Protein AF-A0A2S6AZU2-F1 (afdb_monomer)

pLDDT: mean 93.19, std 5.62, range [65.06, 98.44]

Sequence (78 aa):
IADYDGAISDYLSAIDFDASIGQPAPKRSLFPAQSNGRFVKVQDLRYGENPHQQAAFYRDLYPAPGSLVSAKQLQGKE

Structure (mmCIF, N/CA/C/O backbone):
data_AF-A0A2S6AZU2-F1
#
_entry.id   AF-A0A2S6AZU2-F1
#
loop_
_atom_site.group_PDB
_atom_site.id
_atom_site.type_symbol
_atom_site.label_atom_id
_atom_site.label_alt_id
_atom_site.label_comp_id
_atom_site.label_asym_id
_atom_site.label_entity_id
_atom_site.label_seq_id
_atom_site.pdbx_PDB_ins_code
_atom_site.Cartn_x
_atom_site.Cartn_y
_atom_site.Cartn_z
_atom_site.occupancy
_atom_site.B_iso_or_equiv
_atom_site.auth_seq_id
_atom_site.auth_comp_id
_atom_site.auth_asym_id
_atom_site.auth_atom_id
_atom_site.pdbx_PDB_model_num
ATOM 1 N N . ILE A 1 1 ? -12.350 -2.469 -12.146 1.00 65.06 1 ILE A N 1
ATOM 2 C CA . ILE A 1 1 ? -11.858 -1.604 -13.245 1.00 65.06 1 ILE A CA 1
ATOM 3 C C . ILE A 1 1 ? -10.546 -0.959 -12.805 1.00 65.06 1 ILE A C 1
ATOM 5 O O . ILE A 1 1 ? -9.518 -1.442 -13.248 1.00 65.06 1 ILE A O 1
ATOM 9 N N . ALA A 1 2 ? -10.544 -0.060 -11.809 1.00 87.00 2 ALA A N 1
ATOM 10 C CA . ALA A 1 2 ? -9.316 0.585 -11.311 1.00 87.00 2 ALA A CA 1
ATOM 11 C C . ALA A 1 2 ? -8.186 -0.380 -10.877 1.00 87.00 2 ALA A C 1
ATOM 13 O O . ALA A 1 2 ? -7.032 -0.155 -11.226 1.00 87.00 2 ALA A O 1
ATOM 14 N N . ASP A 1 3 ? -8.495 -1.482 -10.179 1.00 89.69 3 ASP A N 1
ATOM 15 C CA . ASP A 1 3 ? -7.452 -2.436 -9.758 1.00 89.69 3 ASP A CA 1
ATOM 16 C C . ASP A 1 3 ? -6.756 -3.128 -10.931 1.00 89.69 3 ASP A C 1
ATOM 18 O O . ASP A 1 3 ? -5.559 -3.395 -10.867 1.00 89.69 3 ASP A O 1
ATOM 22 N N . TYR A 1 4 ? -7.499 -3.425 -11.994 1.00 91.69 4 TYR A N 1
ATOM 23 C CA . TYR A 1 4 ? -6.957 -4.096 -13.169 1.00 91.69 4 TYR A CA 1
ATOM 24 C C . TYR A 1 4 ? -6.047 -3.148 -13.955 1.00 91.69 4 TYR A C 1
ATOM 26 O O . TYR A 1 4 ? -4.904 -3.495 -14.249 1.00 91.69 4 TYR A O 1
ATOM 34 N N . ASP A 1 5 ? -6.509 -1.918 -14.189 1.00 94.31 5 ASP A N 1
ATOM 35 C CA . ASP A 1 5 ? -5.732 -0.893 -14.890 1.00 94.31 5 ASP A CA 1
ATOM 36 C C . ASP A 1 5 ? -4.474 -0.503 -14.098 1.00 94.31 5 ASP A C 1
ATOM 38 O O . ASP A 1 5 ? -3.395 -0.365 -14.672 1.00 94.31 5 ASP A O 1
ATOM 42 N N . GLY A 1 6 ? -4.574 -0.428 -12.765 1.00 93.25 6 GLY A N 1
ATOM 43 C CA . GLY A 1 6 ? -3.422 -0.225 -11.885 1.00 93.25 6 GLY A CA 1
ATOM 44 C C . GLY A 1 6 ? -2.388 -1.347 -12.005 1.00 93.25 6 GLY A C 1
ATOM 45 O O . GLY A 1 6 ? -1.197 -1.069 -12.095 1.00 93.25 6 GLY A O 1
ATOM 46 N N . ALA A 1 7 ? -2.818 -2.613 -12.092 1.00 93.88 7 ALA A N 1
ATOM 47 C CA . ALA A 1 7 ? -1.900 -3.739 -12.291 1.00 93.88 7 ALA A CA 1
ATOM 48 C C . ALA A 1 7 ? -1.162 -3.663 -13.639 1.00 93.88 7 ALA A C 1
ATOM 50 O O . ALA A 1 7 ? 0.039 -3.933 -13.694 1.00 93.88 7 ALA A O 1
ATOM 51 N N . ILE A 1 8 ? -1.861 -3.273 -14.709 1.00 95.50 8 ILE A N 1
ATOM 52 C CA . ILE A 1 8 ? -1.253 -3.053 -16.029 1.00 95.50 8 ILE A CA 1
ATOM 53 C C . ILE A 1 8 ? -0.250 -1.898 -15.961 1.00 95.50 8 ILE A C 1
ATOM 55 O O . ILE A 1 8 ? 0.884 -2.040 -16.424 1.00 95.50 8 ILE A O 1
ATOM 59 N N . SER A 1 9 ? -0.641 -0.778 -15.349 1.00 96.50 9 SER A N 1
ATOM 60 C CA . SER A 1 9 ? 0.218 0.394 -15.186 1.00 96.50 9 SER A CA 1
ATOM 61 C C . SER A 1 9 ? 1.486 0.057 -14.405 1.00 96.50 9 SER A C 1
ATOM 63 O O . SER A 1 9 ? 2.568 0.448 -14.835 1.00 96.50 9 SER A O 1
ATOM 65 N N . ASP A 1 10 ? 1.384 -0.677 -13.296 1.00 95.56 10 ASP A N 1
ATOM 66 C CA . ASP A 1 10 ? 2.534 -1.069 -12.470 1.00 95.56 10 ASP A CA 1
ATOM 67 C C . ASP A 1 10 ? 3.490 -1.997 -13.238 1.00 95.56 10 ASP A C 1
ATOM 69 O O . ASP A 1 10 ? 4.712 -1.866 -13.137 1.00 95.56 10 ASP A O 1
ATOM 73 N N . TYR A 1 11 ? 2.947 -2.922 -14.039 1.00 95.69 11 TYR A N 1
ATOM 74 C CA . TYR A 1 11 ? 3.748 -3.815 -14.875 1.00 95.69 11 TYR A CA 1
ATOM 75 C C . TYR A 1 11 ? 4.533 -3.043 -15.939 1.00 95.69 11 TYR A C 1
ATOM 77 O O . TYR A 1 11 ? 5.757 -3.169 -16.004 1.00 95.69 11 TYR A O 1
ATOM 85 N N . LEU A 1 12 ? 3.847 -2.220 -16.740 1.00 97.12 12 LEU A N 1
ATOM 86 C CA . LEU A 1 12 ? 4.469 -1.459 -17.827 1.00 97.12 12 LEU A CA 1
ATOM 87 C C . LEU A 1 12 ? 5.445 -0.406 -17.298 1.00 97.12 12 LEU A C 1
ATOM 89 O O . LEU A 1 12 ? 6.509 -0.211 -17.876 1.00 97.12 12 LEU A O 1
ATOM 93 N N . SER A 1 13 ? 5.126 0.220 -16.164 1.00 97.62 13 SER A N 1
ATOM 94 C CA . SER A 1 13 ? 5.983 1.237 -15.543 1.00 97.62 13 SER A CA 1
ATOM 95 C C . SER A 1 13 ? 7.296 0.674 -15.008 1.00 97.62 13 SER A C 1
ATOM 97 O O . SER A 1 13 ? 8.233 1.436 -14.787 1.00 97.62 13 SER A O 1
ATOM 99 N N . ALA A 1 14 ? 7.379 -0.639 -14.783 1.00 97.56 14 ALA A N 1
ATOM 100 C CA . ALA A 1 14 ? 8.600 -1.299 -14.339 1.00 97.56 14 ALA A CA 1
ATOM 101 C C . ALA A 1 14 ? 9.539 -1.698 -15.492 1.00 97.56 14 ALA A C 1
ATOM 103 O O . ALA A 1 14 ? 10.633 -2.182 -15.207 1.00 97.56 14 ALA A O 1
ATOM 104 N N . ILE A 1 15 ? 9.127 -1.562 -16.758 1.00 97.88 15 ILE A N 1
ATOM 105 C CA . ILE A 1 15 ? 9.906 -1.992 -17.928 1.00 97.88 15 ILE A CA 1
ATOM 106 C C . ILE A 1 15 ? 10.779 -0.842 -18.441 1.00 97.88 15 ILE A C 1
ATOM 108 O O . ILE A 1 15 ? 10.302 0.268 -18.660 1.00 97.88 15 ILE A O 1
ATOM 112 N N . ASP A 1 16 ? 12.054 -1.138 -18.682 1.00 97.31 16 ASP A N 1
ATOM 113 C CA . ASP A 1 16 ? 12.959 -0.298 -19.466 1.00 97.31 16 ASP A CA 1
ATOM 114 C C . ASP A 1 16 ? 12.846 -0.718 -20.937 1.00 97.31 16 ASP A C 1
ATOM 116 O O . ASP A 1 16 ? 13.403 -1.742 -21.343 1.00 97.31 16 ASP A O 1
ATOM 120 N N . PHE A 1 17 ? 12.064 0.020 -21.727 1.00 95.56 17 PHE A N 1
ATOM 121 C CA . PHE A 1 17 ? 11.777 -0.358 -23.113 1.00 95.56 17 PHE A CA 1
ATOM 122 C C . PHE A 1 17 ? 13.017 -0.303 -24.007 1.00 95.56 17 PHE A C 1
ATOM 124 O O . PHE A 1 17 ? 13.209 -1.222 -24.803 1.00 95.56 17 PHE A O 1
ATOM 131 N N . ASP A 1 18 ? 13.884 0.696 -23.834 1.00 96.12 18 ASP A N 1
ATOM 132 C CA . ASP A 1 18 ? 15.095 0.855 -24.643 1.00 96.12 18 ASP A CA 1
ATOM 133 C C . ASP A 1 18 ? 16.079 -0.285 -24.375 1.00 96.12 18 ASP A C 1
ATOM 135 O O . ASP A 1 18 ? 16.579 -0.926 -25.303 1.00 96.12 18 ASP A O 1
ATOM 139 N N . ALA A 1 19 ? 16.298 -0.622 -23.101 1.00 95.75 19 ALA A N 1
ATOM 140 C CA . ALA A 1 19 ? 17.174 -1.730 -22.736 1.00 95.75 19 ALA A CA 1
ATOM 141 C C . ALA A 1 19 ? 16.550 -3.121 -22.971 1.00 95.75 19 ALA A C 1
ATOM 143 O O . ALA A 1 19 ? 17.245 -4.131 -22.828 1.00 95.75 19 ALA A O 1
ATOM 144 N N . SER A 1 20 ? 15.261 -3.187 -23.319 1.00 95.88 20 SER A N 1
ATOM 145 C CA . SER A 1 20 ? 14.559 -4.424 -23.689 1.00 95.88 20 SER A CA 1
ATOM 146 C C . SER A 1 20 ? 14.650 -4.752 -25.184 1.00 95.88 20 SER A C 1
ATOM 148 O O . SER A 1 20 ? 14.313 -5.870 -25.579 1.00 95.88 20 SER A O 1
ATOM 150 N N . ILE A 1 21 ? 15.103 -3.822 -26.032 1.00 96.50 21 ILE A N 1
ATOM 151 C CA . ILE A 1 21 ? 15.213 -4.050 -27.480 1.00 96.50 21 ILE A CA 1
ATOM 152 C C . ILE A 1 21 ? 16.196 -5.200 -27.755 1.00 96.50 21 ILE A C 1
ATOM 154 O O . ILE A 1 21 ? 17.340 -5.189 -27.304 1.00 96.50 21 ILE A O 1
ATOM 158 N N . GLY A 1 22 ? 15.747 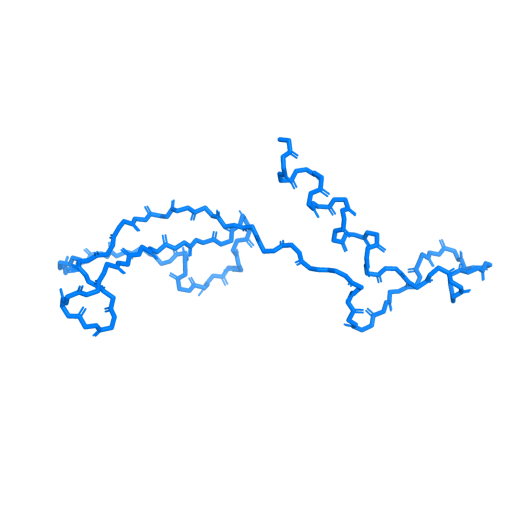-6.208 -28.510 1.00 94.06 22 GLY A N 1
ATOM 159 C CA . GLY A 1 22 ? 16.562 -7.373 -28.876 1.00 94.06 22 GLY A CA 1
ATOM 160 C C . GLY A 1 22 ? 16.780 -8.395 -27.752 1.00 94.06 22 GLY A C 1
ATOM 161 O O . GLY A 1 22 ? 17.529 -9.350 -27.949 1.00 94.06 22 GLY A O 1
ATOM 162 N N . GLN A 1 23 ? 16.133 -8.225 -26.595 1.00 94.56 23 GLN A N 1
ATOM 163 C CA . GLN A 1 23 ? 16.181 -9.180 -25.488 1.00 94.56 23 GLN A CA 1
ATOM 164 C C . GLN A 1 23 ? 15.014 -10.181 -25.563 1.00 94.56 23 GLN A C 1
ATOM 166 O O . GLN A 1 23 ? 13.919 -9.823 -25.999 1.00 94.56 23 GLN A O 1
ATOM 171 N N . PRO A 1 24 ? 15.198 -11.433 -25.101 1.00 94.44 24 PRO A N 1
ATOM 172 C CA . PRO A 1 24 ? 14.132 -12.439 -25.082 1.00 94.44 24 PRO A CA 1
ATOM 173 C C . PRO A 1 24 ? 13.045 -12.157 -24.030 1.00 94.44 24 PRO A C 1
ATOM 175 O O . PRO A 1 24 ? 11.979 -12.767 -24.072 1.00 94.44 24 PRO A O 1
ATOM 178 N N . ALA A 1 25 ? 13.309 -11.257 -23.078 1.00 94.19 25 ALA A N 1
ATOM 179 C CA . ALA A 1 25 ? 12.366 -10.827 -22.054 1.00 94.19 25 ALA A CA 1
ATOM 180 C C . ALA A 1 25 ? 12.573 -9.338 -21.716 1.00 94.19 25 ALA A C 1
ATOM 182 O O . ALA A 1 25 ? 13.701 -8.849 -21.837 1.00 94.19 25 ALA A O 1
ATOM 183 N N . PRO A 1 26 ? 11.527 -8.622 -21.254 1.00 95.56 26 PRO A N 1
ATOM 184 C CA . PRO A 1 26 ? 11.651 -7.225 -20.856 1.00 95.56 26 PRO A CA 1
ATOM 185 C C . PRO A 1 26 ? 12.636 -7.056 -19.699 1.00 95.56 26 PRO A C 1
ATOM 187 O O . PRO A 1 26 ? 12.529 -7.726 -18.666 1.00 95.56 26 PRO A O 1
ATOM 190 N N . LYS A 1 27 ? 13.573 -6.122 -19.847 1.00 97.00 27 LYS A N 1
ATOM 191 C CA . LYS A 1 27 ? 14.437 -5.692 -18.756 1.00 97.00 27 LYS A CA 1
ATOM 192 C C . LYS A 1 27 ? 13.651 -4.758 -17.843 1.00 97.00 27 LYS A C 1
ATOM 194 O O . LYS A 1 27 ? 12.958 -3.855 -18.307 1.00 97.00 27 LYS A O 1
ATOM 199 N N . ARG A 1 28 ? 13.755 -4.979 -16.532 1.00 96.50 28 ARG A N 1
ATOM 200 C CA . ARG A 1 28 ? 13.077 -4.152 -15.529 1.00 96.50 28 ARG A CA 1
ATOM 201 C C . ARG A 1 28 ? 14.019 -3.110 -14.943 1.00 96.50 28 ARG A C 1
ATOM 203 O O . ARG A 1 28 ? 15.178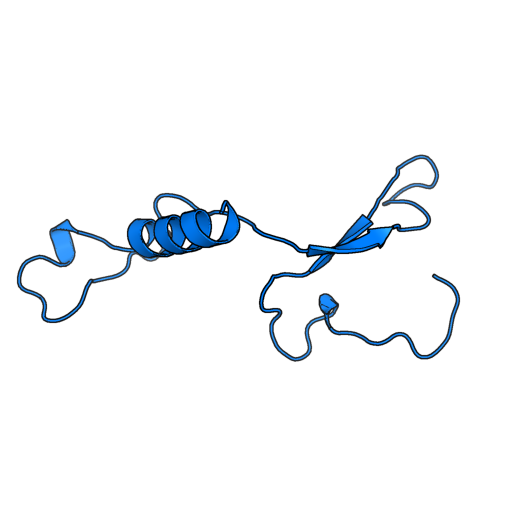 -3.413 -14.655 1.00 96.50 28 ARG A O 1
ATOM 210 N N . SER A 1 29 ? 13.493 -1.911 -14.736 1.00 96.75 29 SER A N 1
ATOM 211 C CA . SER A 1 29 ? 14.156 -0.841 -13.992 1.00 96.75 29 SER A CA 1
ATOM 212 C C . SER A 1 29 ? 14.150 -1.140 -12.493 1.00 96.75 29 SER A C 1
ATOM 214 O O . SER A 1 29 ? 13.255 -1.820 -11.991 1.00 96.75 29 SER A O 1
ATOM 216 N N . LEU A 1 30 ? 15.134 -0.602 -11.761 1.00 96.06 30 LEU A N 1
ATOM 217 C CA . LEU A 1 30 ? 15.185 -0.722 -10.297 1.00 96.06 30 LEU A CA 1
ATOM 218 C C . LEU A 1 30 ? 13.990 -0.025 -9.625 1.00 96.06 30 LEU A C 1
ATOM 220 O O . LEU A 1 30 ? 13.453 -0.530 -8.644 1.00 96.06 30 LEU A O 1
ATOM 224 N N . PHE A 1 31 ? 13.563 1.110 -10.180 1.00 96.69 31 PHE A N 1
ATOM 225 C CA . PHE A 1 31 ? 12.384 1.855 -9.748 1.00 96.69 31 PHE A CA 1
ATOM 226 C C . PHE A 1 31 ? 11.452 2.073 -10.945 1.00 96.69 31 PHE A C 1
ATOM 228 O O . PHE A 1 31 ? 11.950 2.349 -12.041 1.00 96.69 31 PHE A O 1
ATOM 235 N N . PRO A 1 32 ? 10.126 1.936 -10.774 1.00 96.94 32 PRO A N 1
ATOM 236 C CA . PRO A 1 32 ? 9.187 2.122 -11.866 1.00 96.94 32 PRO A CA 1
ATOM 237 C C . PRO A 1 32 ? 8.926 3.609 -12.135 1.00 96.94 32 PRO A C 1
ATOM 239 O O . PRO A 1 32 ? 9.065 4.450 -11.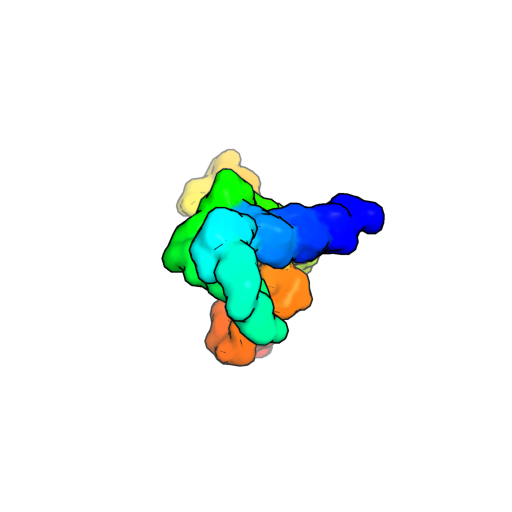248 1.00 96.94 32 PRO A O 1
ATOM 242 N N . ALA A 1 33 ? 8.483 3.932 -13.349 1.00 96.38 33 ALA A N 1
ATOM 243 C CA . ALA A 1 33 ? 8.109 5.296 -13.726 1.00 96.38 33 ALA A CA 1
ATOM 244 C C . ALA A 1 33 ? 6.855 5.813 -12.989 1.00 96.38 33 ALA A C 1
ATOM 246 O O . ALA A 1 33 ? 6.699 7.020 -12.812 1.00 96.38 33 ALA A O 1
ATOM 247 N N . GLN A 1 34 ? 5.963 4.909 -12.573 1.00 96.19 34 GLN A N 1
ATOM 248 C CA . GLN A 1 34 ? 4.755 5.157 -11.780 1.00 96.19 34 GLN A CA 1
ATOM 249 C C . GLN A 1 34 ? 4.526 3.985 -10.813 1.00 96.19 34 GLN A C 1
ATOM 251 O O . GLN A 1 34 ? 4.954 2.863 -11.087 1.00 96.19 34 GLN A O 1
ATOM 256 N N . SER A 1 35 ? 3.840 4.237 -9.696 1.00 94.50 35 SER A N 1
ATOM 257 C CA . SER A 1 35 ? 3.487 3.221 -8.696 1.00 94.50 35 SER A CA 1
ATOM 258 C C . SER A 1 35 ? 2.077 3.468 -8.161 1.00 94.50 35 SER A C 1
ATOM 260 O O . SER A 1 35 ? 1.797 4.554 -7.650 1.00 94.50 35 SER A O 1
ATOM 262 N N . ASN A 1 36 ? 1.194 2.471 -8.270 1.00 93.12 36 ASN A N 1
ATOM 263 C CA . ASN A 1 36 ? -0.210 2.575 -7.876 1.00 93.12 36 ASN A CA 1
ATOM 264 C C . ASN A 1 36 ? -0.496 1.782 -6.590 1.00 93.12 36 ASN A C 1
ATOM 266 O O . ASN A 1 36 ? -0.760 0.577 -6.622 1.00 93.12 36 ASN A O 1
ATOM 270 N N . GLY A 1 37 ? -0.501 2.474 -5.445 1.00 91.06 37 GLY A N 1
ATOM 271 C CA . GLY A 1 37 ? -0.893 1.892 -4.158 1.00 91.06 37 GLY A CA 1
ATOM 272 C C . GLY A 1 37 ? -2.379 1.523 -4.129 1.00 91.06 37 GLY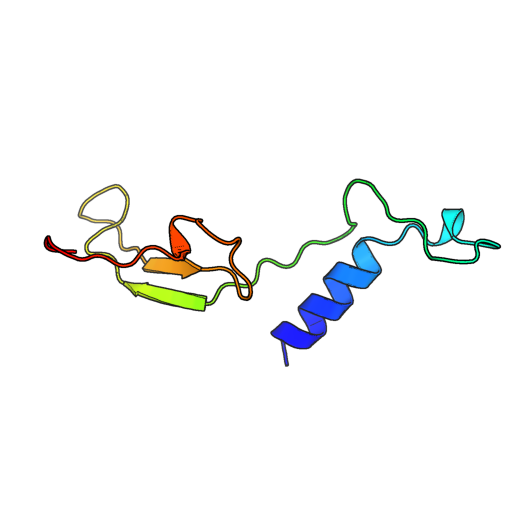 A C 1
ATOM 273 O O . GLY A 1 37 ? -3.238 2.391 -4.277 1.00 91.06 37 GLY A O 1
ATOM 274 N N . ARG A 1 38 ? -2.687 0.238 -3.932 1.00 91.88 38 ARG A N 1
ATOM 275 C CA . ARG A 1 38 ? -4.055 -0.299 -3.905 1.00 91.88 38 ARG A CA 1
ATOM 276 C C . ARG A 1 38 ? -4.264 -1.108 -2.638 1.00 91.88 38 ARG A C 1
ATOM 278 O O . ARG A 1 38 ? -3.610 -2.130 -2.433 1.00 91.88 38 ARG A O 1
ATOM 285 N N . PHE A 1 39 ? -5.203 -0.660 -1.814 1.00 93.38 39 PHE A N 1
ATOM 286 C CA . PHE A 1 39 ? -5.451 -1.249 -0.507 1.00 93.38 39 PHE A CA 1
ATOM 287 C C . PHE A 1 39 ? -6.936 -1.504 -0.273 1.00 93.38 39 PHE A C 1
ATOM 289 O O . PHE A 1 39 ? -7.800 -0.778 -0.761 1.00 93.38 39 PHE A O 1
ATOM 296 N N . VAL A 1 40 ? -7.226 -2.521 0.530 1.00 93.81 40 VAL A N 1
ATOM 297 C CA . VAL A 1 40 ? -8.575 -2.887 0.960 1.00 93.81 40 VAL A CA 1
ATOM 298 C C . VAL A 1 40 ? -8.734 -2.508 2.425 1.00 93.81 40 VAL A C 1
ATOM 300 O O . VAL A 1 40 ? -7.906 -2.891 3.255 1.00 93.81 40 VAL A O 1
ATOM 303 N N . LYS A 1 41 ? -9.795 -1.763 2.752 1.00 95.06 41 LYS A N 1
ATOM 304 C CA . LYS A 1 41 ? -10.119 -1.422 4.142 1.00 95.06 41 LYS A CA 1
ATOM 305 C C . LYS A 1 41 ? -10.420 -2.699 4.921 1.00 95.06 41 LYS A C 1
ATOM 307 O O . LYS A 1 41 ? -11.218 -3.520 4.476 1.00 95.06 41 LYS A O 1
ATOM 312 N N . VAL A 1 42 ? -9.783 -2.850 6.074 1.00 94.12 42 VAL A N 1
ATOM 313 C CA . VAL A 1 42 ? -10.007 -3.961 7.003 1.00 94.12 42 VAL A CA 1
ATOM 314 C C . VAL A 1 42 ? -11.001 -3.540 8.077 1.00 94.12 42 VAL A C 1
ATOM 316 O O . VAL A 1 42 ? -12.002 -4.220 8.269 1.00 94.12 42 VAL A O 1
ATOM 319 N N . GLN A 1 43 ? -10.752 -2.406 8.738 1.00 94.44 43 GLN A N 1
ATOM 320 C CA . GLN A 1 43 ? -11.611 -1.880 9.802 1.00 94.44 43 GLN A CA 1
ATOM 321 C C . GLN A 1 43 ? -11.376 -0.384 10.032 1.00 94.44 43 GLN A C 1
ATOM 323 O O . GLN A 1 43 ? -10.354 0.165 9.614 1.00 94.44 43 GLN A O 1
ATOM 328 N N . ASP A 1 44 ? -12.320 0.272 10.700 1.00 96.94 44 ASP A N 1
ATOM 329 C CA . ASP A 1 44 ? -12.081 1.571 11.331 1.00 96.94 44 ASP A CA 1
ATOM 330 C C . ASP A 1 44 ? -11.276 1.391 12.622 1.00 96.94 44 ASP A C 1
ATOM 332 O O . ASP A 1 44 ? -11.327 0.337 13.249 1.00 96.94 44 ASP A O 1
ATOM 336 N N . LEU A 1 45 ? -10.502 2.406 13.001 1.00 95.31 45 LEU A N 1
ATOM 337 C CA . LEU A 1 45 ? -9.758 2.420 14.258 1.00 95.31 45 LEU A CA 1
ATOM 338 C C . LEU A 1 45 ? -10.417 3.386 15.238 1.00 95.31 45 LEU A C 1
ATOM 340 O O . LEU A 1 45 ? -11.008 4.393 14.846 1.00 95.31 45 LEU A O 1
ATOM 344 N N . ARG A 1 46 ? -10.264 3.104 16.535 1.00 94.88 46 ARG A N 1
ATOM 345 C CA . ARG A 1 46 ? -10.819 3.935 17.611 1.00 94.88 46 ARG A CA 1
ATOM 346 C C . ARG A 1 46 ? -10.359 5.394 17.532 1.00 94.88 46 ARG A C 1
ATOM 348 O O . ARG A 1 46 ? -11.129 6.298 17.846 1.00 94.88 46 ARG A O 1
ATOM 355 N N . TYR A 1 47 ? -9.103 5.597 17.155 1.00 97.19 47 TYR A N 1
ATOM 356 C CA . TYR A 1 47 ? -8.477 6.880 16.860 1.00 97.19 47 TYR A CA 1
ATOM 357 C C . TYR A 1 47 ? -7.192 6.630 16.055 1.00 97.19 47 TYR A C 1
ATOM 359 O O . TYR A 1 47 ? -6.739 5.490 15.938 1.00 97.19 47 TYR A O 1
ATOM 367 N N . GLY A 1 48 ? -6.633 7.691 15.473 1.00 96.81 48 GLY A N 1
ATOM 368 C CA . GLY A 1 48 ? -5.322 7.674 14.824 1.00 96.81 48 GLY A CA 1
ATOM 369 C C . GLY A 1 48 ? -4.182 7.692 15.834 1.00 96.81 48 GLY A C 1
ATOM 370 O O . GLY A 1 48 ? -4.157 6.917 16.781 1.00 96.81 48 GLY A O 1
ATOM 371 N N . GLU A 1 49 ? -3.221 8.588 15.654 1.00 96.88 49 GLU A N 1
ATOM 372 C CA . GLU A 1 49 ? -2.151 8.760 16.641 1.00 96.88 49 GLU A CA 1
ATOM 373 C C . GLU A 1 49 ? -2.673 9.458 17.909 1.00 96.88 49 GLU A C 1
ATOM 375 O O . GLU A 1 49 ? -2.275 9.127 19.023 1.00 96.88 49 GLU A O 1
ATOM 380 N N . ASN A 1 50 ? -3.635 10.377 17.746 1.00 97.19 50 ASN A N 1
ATOM 381 C CA . ASN A 1 50 ? -4.255 11.135 18.831 1.00 97.19 50 ASN A CA 1
ATOM 382 C C . ASN A 1 50 ? -5.783 10.931 18.884 1.00 97.19 50 ASN A C 1
ATOM 384 O O . ASN A 1 50 ? -6.405 10.799 17.830 1.00 97.19 50 ASN A O 1
ATOM 388 N N . PRO A 1 51 ? -6.438 11.018 20.065 1.00 97.25 51 PRO A N 1
ATOM 389 C CA . PRO A 1 51 ? -7.875 10.737 20.223 1.00 97.25 51 PRO A CA 1
ATOM 390 C C . PRO A 1 51 ? -8.839 11.572 19.368 1.00 97.25 51 PRO A C 1
ATOM 392 O O . PRO A 1 51 ? -9.976 11.169 19.155 1.00 97.25 51 PRO A O 1
ATOM 395 N N . HIS A 1 52 ? -8.412 12.747 18.905 1.00 97.44 52 HIS A N 1
ATOM 396 C CA . HIS A 1 52 ? -9.216 13.628 18.054 1.00 97.44 52 HIS A CA 1
ATOM 397 C C . HIS A 1 52 ? -9.048 13.335 16.551 1.00 97.44 52 HIS A C 1
ATOM 399 O O . HIS A 1 52 ? -9.709 13.965 15.729 1.00 97.44 52 HIS A O 1
ATOM 405 N N . GLN A 1 53 ? -8.152 12.416 16.180 1.00 98.44 53 GLN A N 1
ATOM 406 C CA . GLN A 1 53 ? -7.885 12.023 14.799 1.00 98.44 53 GLN A CA 1
ATOM 407 C C . GLN A 1 53 ? -8.635 10.732 14.476 1.00 98.44 53 GLN A C 1
ATOM 409 O O . GLN A 1 53 ? -8.562 9.758 15.223 1.00 98.44 53 GLN A O 1
ATOM 414 N N . GLN A 1 54 ? -9.326 10.705 13.339 1.00 98.12 54 GLN A N 1
ATOM 415 C CA . GLN A 1 54 ? -9.918 9.479 12.804 1.00 98.12 54 GLN A CA 1
ATOM 416 C C . GLN A 1 54 ? -8.849 8.637 12.101 1.00 98.12 54 GLN A C 1
ATOM 418 O O . GLN A 1 54 ? -7.895 9.185 11.547 1.00 98.12 54 GLN A O 1
ATOM 423 N N . ALA A 1 55 ? -9.019 7.315 12.094 1.00 97.75 55 ALA A N 1
ATOM 424 C CA . ALA A 1 55 ? -8.144 6.415 11.352 1.00 97.75 55 ALA A CA 1
ATOM 425 C C . ALA A 1 55 ? -8.863 5.131 10.929 1.00 97.75 55 ALA A C 1
ATOM 427 O O . ALA A 1 55 ? -9.904 4.766 11.470 1.00 97.75 55 ALA A O 1
ATOM 428 N N . ALA A 1 56 ? -8.275 4.443 9.956 1.00 97.25 56 ALA A N 1
ATOM 429 C CA . ALA A 1 56 ? -8.729 3.150 9.472 1.00 97.25 56 ALA A CA 1
ATOM 430 C C . ALA A 1 56 ? -7.524 2.294 9.077 1.00 97.25 56 ALA A C 1
ATOM 432 O O . ALA A 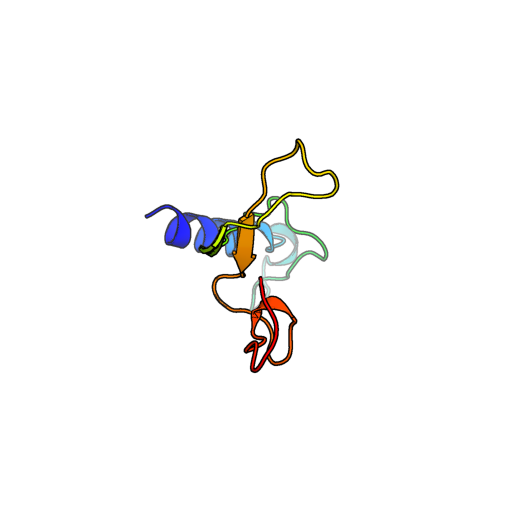1 56 ? -6.497 2.807 8.629 1.00 97.25 56 ALA A O 1
ATOM 433 N N . PHE A 1 57 ? -7.669 0.983 9.238 1.00 94.94 57 PHE A N 1
ATOM 434 C CA . PHE A 1 57 ? -6.656 0.003 8.885 1.00 94.94 57 PHE A CA 1
ATOM 435 C C . PHE A 1 57 ? -6.928 -0.563 7.496 1.00 94.94 57 PHE A C 1
ATOM 437 O O . PHE A 1 57 ? -8.046 -0.985 7.194 1.00 94.94 57 PHE A O 1
ATOM 444 N N . TYR A 1 58 ? -5.895 -0.594 6.660 1.00 95.44 58 TYR A N 1
ATOM 445 C CA . TYR A 1 58 ? -5.953 -1.108 5.298 1.00 95.44 58 TYR A CA 1
ATOM 446 C C . TYR A 1 58 ? -4.883 -2.179 5.099 1.00 95.44 58 TYR A C 1
ATOM 448 O O . TYR A 1 58 ? -3.831 -2.149 5.736 1.00 95.44 58 TYR A O 1
ATOM 456 N N . ARG A 1 59 ? -5.150 -3.116 4.190 1.00 94.44 59 ARG A N 1
ATOM 457 C CA . ARG A 1 59 ? -4.207 -4.158 3.775 1.00 94.44 59 ARG A CA 1
ATOM 458 C C . ARG A 1 59 ? -3.984 -4.122 2.273 1.00 94.44 59 ARG A C 1
ATOM 460 O O . ARG A 1 59 ? -4.881 -3.727 1.529 1.00 94.44 59 ARG A O 1
ATOM 467 N N . ASP A 1 60 ? -2.842 -4.625 1.827 1.00 92.56 60 ASP A N 1
ATOM 468 C CA . ASP A 1 60 ? -2.614 -4.896 0.409 1.00 92.56 60 ASP A CA 1
ATOM 469 C C . ASP A 1 60 ? -3.630 -5.910 -0.140 1.00 92.56 60 ASP A C 1
ATOM 471 O O . ASP A 1 60 ? -4.204 -6.731 0.593 1.00 92.56 60 ASP A O 1
ATOM 475 N N . LEU A 1 61 ? -3.816 -5.888 -1.462 1.00 89.56 61 LEU A N 1
ATOM 476 C CA . LEU A 1 61 ? -4.594 -6.905 -2.179 1.00 89.56 61 LEU A CA 1
ATOM 477 C C . LEU A 1 61 ? -4.024 -8.313 -1.939 1.00 89.56 61 LEU A C 1
ATOM 479 O O . LEU A 1 61 ? -4.784 -9.251 -1.691 1.00 89.56 61 LEU A O 1
ATOM 483 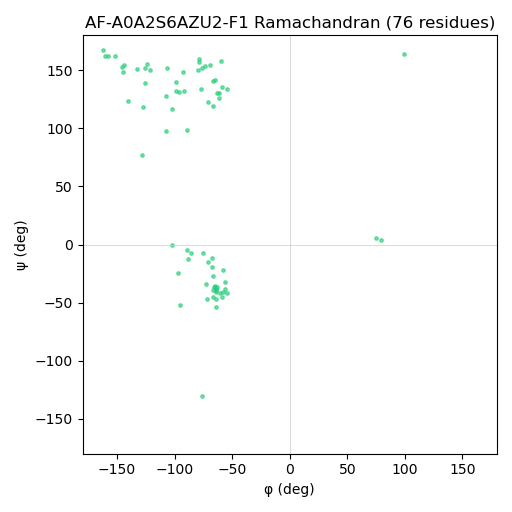N N . TYR A 1 62 ? -2.692 -8.424 -1.939 1.00 89.25 62 TYR A N 1
ATOM 484 C CA . TYR A 1 62 ? -1.937 -9.661 -1.739 1.00 89.25 62 TYR A CA 1
ATOM 485 C C . TYR A 1 62 ? -0.886 -9.453 -0.639 1.00 89.25 62 TYR A C 1
ATOM 487 O O . TYR A 1 62 ? 0.286 -9.227 -0.942 1.00 89.25 62 TYR A O 1
ATOM 495 N N . PRO A 1 63 ? -1.292 -9.459 0.642 1.00 89.56 63 PRO A N 1
ATOM 496 C CA . PRO A 1 63 ? -0.377 -9.175 1.737 1.00 89.56 63 PRO A CA 1
ATOM 497 C C . PRO A 1 63 ? 0.701 -10.256 1.835 1.00 89.56 63 PRO A C 1
ATOM 499 O O . PRO A 1 63 ? 0.423 -11.448 1.676 1.00 89.56 63 PRO A O 1
ATOM 502 N N . ALA A 1 64 ? 1.930 -9.845 2.144 1.00 89.56 64 ALA A N 1
ATOM 503 C CA . ALA A 1 64 ? 3.015 -10.786 2.389 1.00 89.56 64 ALA A CA 1
ATOM 504 C C . ALA A 1 64 ? 2.648 -11.731 3.556 1.00 89.56 64 ALA A C 1
ATOM 506 O O . ALA A 1 64 ? 2.145 -11.254 4.585 1.00 89.56 64 ALA A O 1
ATOM 507 N N . PRO A 1 65 ? 2.896 -13.051 3.438 1.00 89.00 65 PRO A N 1
ATOM 508 C CA . PRO A 1 65 ? 2.638 -13.991 4.525 1.00 89.00 65 PRO A CA 1
ATOM 509 C C . PRO A 1 65 ? 3.350 -13.573 5.818 1.00 89.00 65 PRO A C 1
ATOM 511 O O . PRO A 1 65 ? 4.527 -13.224 5.796 1.00 89.00 65 PRO A O 1
ATOM 514 N N . GLY A 1 66 ? 2.636 -13.604 6.947 1.00 88.75 66 GLY A N 1
ATOM 515 C CA . GLY A 1 66 ? 3.185 -13.239 8.260 1.00 88.75 66 GLY A CA 1
ATOM 516 C C . GLY A 1 66 ? 3.277 -11.733 8.537 1.00 88.75 66 GLY A C 1
ATOM 517 O O . GLY A 1 66 ? 3.772 -11.339 9.590 1.00 88.75 66 GLY A O 1
ATOM 518 N N . SER A 1 67 ? 2.791 -10.879 7.633 1.00 91.00 67 SER A N 1
ATOM 519 C CA . SER A 1 67 ? 2.697 -9.434 7.872 1.00 91.00 67 SER A CA 1
ATOM 520 C C . SER A 1 67 ? 1.633 -9.092 8.923 1.00 91.00 67 SER A C 1
ATOM 522 O O . SER A 1 67 ? 0.644 -9.812 9.085 1.00 91.00 67 SER A O 1
ATOM 524 N N . LEU A 1 68 ? 1.792 -7.949 9.601 1.00 88.75 68 LEU A N 1
ATOM 525 C CA . LEU A 1 68 ? 0.830 -7.461 10.604 1.00 88.75 68 LEU A CA 1
ATOM 526 C C . LEU A 1 68 ? -0.594 -7.323 10.046 1.00 88.75 68 LEU A C 1
ATOM 528 O O . LEU A 1 68 ? -1.560 -7.592 10.750 1.00 88.75 68 LEU A O 1
ATOM 532 N N . VAL A 1 69 ? -0.731 -6.987 8.761 1.00 89.00 69 VAL A N 1
ATOM 533 C CA . VAL A 1 69 ? -2.027 -6.879 8.066 1.00 89.00 69 VAL A CA 1
ATOM 534 C C . VAL A 1 69 ? -2.756 -8.216 7.891 1.00 89.00 69 VAL A C 1
ATOM 536 O O . VAL A 1 69 ? -3.934 -8.223 7.543 1.00 89.00 69 VAL A O 1
ATOM 539 N N . SER A 1 70 ? -2.081 -9.341 8.148 1.00 88.50 70 SER A N 1
ATOM 540 C CA . SER A 1 70 ? -2.667 -10.688 8.163 1.00 88.50 70 SER A CA 1
ATOM 541 C C . SER A 1 70 ? -2.932 -11.227 9.575 1.00 88.50 70 SER A C 1
ATOM 543 O O . SER A 1 70 ? -3.413 -12.352 9.724 1.00 88.50 70 SER A O 1
ATOM 545 N N . ALA A 1 71 ? -2.616 -10.453 10.619 1.00 89.12 71 ALA A N 1
ATOM 546 C CA . ALA A 1 71 ? -2.749 -10.904 11.995 1.00 89.12 71 ALA A CA 1
ATOM 547 C C . ALA A 1 71 ? -4.219 -11.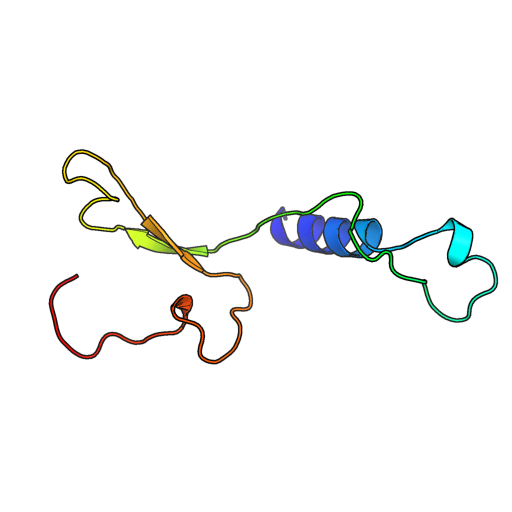130 12.377 1.00 89.12 71 ALA A C 1
ATOM 549 O O . ALA A 1 71 ? -5.106 -10.348 12.037 1.00 89.12 71 ALA A O 1
ATOM 550 N N . LYS A 1 72 ? -4.466 -12.196 13.145 1.00 88.38 72 LYS A N 1
ATOM 551 C CA . LYS A 1 72 ? -5.758 -12.454 13.782 1.00 88.38 72 LYS A CA 1
ATOM 552 C C . LYS A 1 72 ? -5.667 -12.081 15.256 1.00 88.38 72 LYS A C 1
ATOM 554 O O . LYS A 1 72 ? -4.928 -12.716 16.006 1.00 88.38 72 LYS A O 1
ATOM 559 N N . GLN A 1 73 ? -6.446 -11.093 15.682 1.00 89.69 73 GLN A N 1
ATOM 560 C CA . GLN A 1 73 ? -6.571 -10.764 17.098 1.00 89.69 73 GLN A CA 1
ATOM 561 C C . GLN A 1 73 ? -7.354 -11.872 17.819 1.00 89.69 73 GLN A C 1
ATOM 563 O O . GLN A 1 73 ? -8.474 -12.205 17.434 1.00 89.69 73 GLN A O 1
ATOM 568 N N . LEU A 1 74 ? -6.747 -12.481 18.841 1.00 93.31 74 LEU A N 1
ATOM 569 C CA . LEU A 1 74 ? -7.372 -13.555 19.630 1.00 93.31 74 LEU A CA 1
ATOM 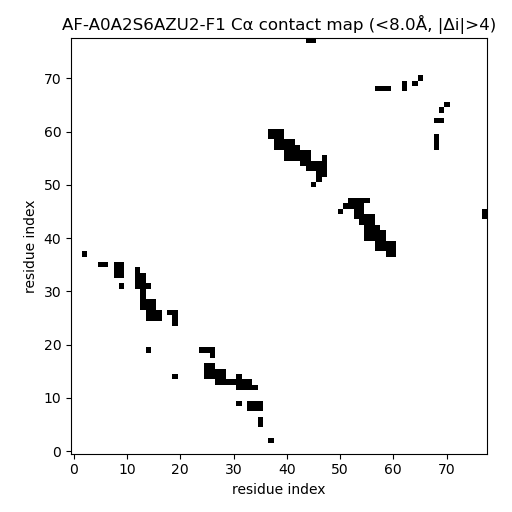570 C C . LEU A 1 74 ? -8.003 -13.044 20.930 1.00 93.31 74 LEU A C 1
ATOM 572 O O . LEU A 1 74 ? -8.899 -13.687 21.470 1.00 93.31 74 LEU A O 1
ATOM 576 N N . GLN A 1 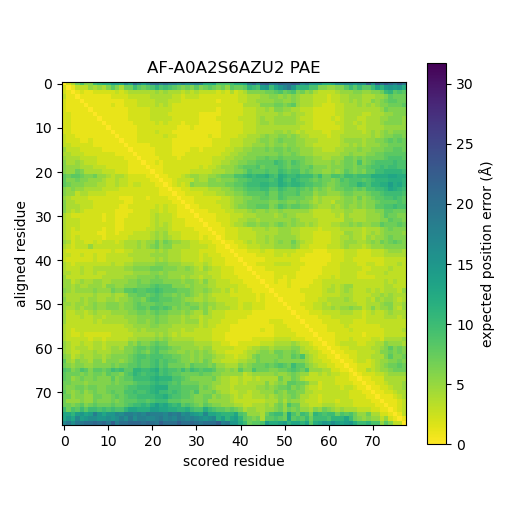75 ? -7.525 -11.909 21.443 1.00 91.19 75 GLN A N 1
ATOM 577 C CA . GLN A 1 75 ? -7.978 -11.313 22.695 1.00 91.19 75 GLN A CA 1
ATOM 578 C C . GLN A 1 75 ? -7.655 -9.812 22.714 1.00 91.19 75 GLN A C 1
ATOM 580 O O . GLN A 1 75 ? -6.832 -9.326 21.935 1.00 91.19 75 GLN A O 1
ATOM 585 N N . GLY A 1 76 ? -8.318 -9.085 23.612 1.00 86.94 76 GLY A N 1
ATOM 586 C CA . GLY A 1 76 ? -8.199 -7.640 23.747 1.00 86.94 76 GLY A CA 1
ATOM 587 C C . GLY A 1 76 ? -9.349 -6.912 23.062 1.00 86.94 76 GLY A C 1
ATOM 588 O O . GLY A 1 76 ? -10.103 -7.487 22.282 1.00 86.94 76 GLY A O 1
ATOM 589 N N . LYS A 1 77 ? -9.495 -5.643 23.420 1.00 79.50 77 LYS A N 1
ATOM 590 C CA . LYS A 1 77 ? -10.345 -4.686 22.706 1.00 79.50 77 LYS A CA 1
ATOM 591 C C . LYS A 1 77 ? -9.600 -4.216 21.452 1.00 79.50 77 LYS A C 1
ATOM 593 O O . LYS A 1 77 ? -8.379 -4.374 21.394 1.00 79.50 77 LYS A O 1
ATOM 598 N N . GLU A 1 78 ? -10.333 -3.682 20.480 1.00 67.00 78 GLU A N 1
ATOM 599 C CA . GLU A 1 78 ? -9.731 -2.842 19.433 1.00 67.00 78 GLU A CA 1
ATOM 600 C C . GLU A 1 78 ? -8.932 -1.687 20.052 1.00 67.00 78 GLU A C 1
ATOM 602 O O . GLU A 1 78 ? -9.409 -1.096 21.062 1.00 67.00 78 GLU A O 1
#

Mean predicted aligned error: 4.6 Å

Secondary structure (DSSP, 8-state):
-HHHHHHHHHHHHTB-HHHHTT-SSPPBPSS-S-----EEEEEEES-SSSTTS-EEEEEESSPPTT-GGGPPP-SS--

Nearest PDB structures (foldseek):
  4a1o-assembly1_A  TM=7.574E-01  e=6.861E-03  Mycobacterium tuberculosis H37Rv
  4ehi-assembly2_B-2  TM=7.269E-01  e=8.334E-03  Campylobacter jejuni subsp. jejuni NCTC 11168 = ATCC 700819
  4a1o-assembly1_B  TM=7.856E-01  e=1.815E-02  Mycobacterium tuberculosis H37Rv
  4ehi-assembly2_A  TM=6.909E-01  e=7.321E-03  Campylobacter jejuni subsp. jejuni NCTC 11168 = ATCC 700819

Solvent-accessible surface area (backbone atoms only — not comparable to full-atom values): 5071 Å² total; per-residue (Å²): 107,70,70,60,54,39,53,53,48,38,55,58,27,25,47,35,66,78,78,19,63,96,48,99,57,79,35,67,46,98,65,48,84,50,81,71,91,62,68,44,80,74,45,79,42,98,32,45,97,46,86,91,35,81,38,65,45,63,29,54,85,77,62,64,89,91,37,78,80,71,63,77,85,88,73,80,79,136

Radius of gyration: 18.52 Å; Cα contacts (8 Å, |Δi|>4): 85; chains: 1; bounding box: 29×28×53 Å

Foldseek 3Di:
DVVVVQVVQQVVQQFDPVVCVPPPDTDGDPDGPDHDDDWDWDAWDCADPDNVHTGTDIAGPDHDPPDPSPDDDPDDDD